Protein AF-A0A645GD00-F1 (afdb_monomer)

Structure (mmCIF, N/CA/C/O backbone):
data_AF-A0A645GD00-F1
#
_entry.id   AF-A0A645GD00-F1
#
loop_
_atom_site.group_PDB
_atom_site.id
_atom_site.type_symbol
_atom_site.label_atom_id
_atom_site.label_alt_id
_atom_site.label_comp_id
_atom_site.label_asym_id
_atom_site.label_entity_id
_atom_site.label_seq_id
_atom_site.pdbx_PDB_ins_code
_atom_site.Cartn_x
_atom_site.Cartn_y
_atom_site.Cartn_z
_atom_site.occupancy
_atom_site.B_iso_or_equiv
_atom_site.auth_seq_id
_atom_site.auth_comp_id
_atom_site.auth_asym_id
_atom_site.auth_atom_id
_atom_site.pdbx_PDB_model_num
ATOM 1 N N . MET A 1 1 ? 9.375 -5.199 -5.721 1.00 64.50 1 MET A N 1
ATOM 2 C CA . MET A 1 1 ? 8.961 -4.619 -4.433 1.00 64.50 1 MET A CA 1
ATOM 3 C C . MET A 1 1 ? 8.339 -3.254 -4.643 1.00 64.50 1 MET A C 1
ATOM 5 O O . MET A 1 1 ? 8.915 -2.426 -5.341 1.00 64.50 1 MET A O 1
ATOM 9 N N . LEU A 1 2 ? 7.142 -3.046 -4.090 1.00 79.31 2 LEU A N 1
ATOM 10 C CA . LEU A 1 2 ? 6.452 -1.754 -4.094 1.00 79.31 2 LEU A CA 1
ATOM 11 C C . LEU A 1 2 ? 6.959 -0.850 -2.951 1.00 79.31 2 LEU A C 1
ATOM 13 O O . LEU A 1 2 ? 7.275 -1.362 -1.876 1.00 79.31 2 LEU A O 1
ATOM 17 N N . PRO A 1 3 ? 6.951 0.486 -3.125 1.00 83.56 3 PRO A N 1
ATOM 18 C CA . PRO A 1 3 ? 6.689 1.212 -4.371 1.00 83.56 3 PRO A CA 1
ATOM 19 C C . PRO A 1 3 ? 7.883 1.141 -5.343 1.00 83.56 3 PRO A C 1
ATOM 21 O O . PRO A 1 3 ? 9.033 1.090 -4.923 1.00 83.56 3 PRO A O 1
ATOM 24 N N . VAL A 1 4 ? 7.606 1.158 -6.650 1.00 87.88 4 VAL A N 1
ATOM 25 C CA . VAL A 1 4 ? 8.642 1.123 -7.699 1.00 87.88 4 VAL A CA 1
ATOM 26 C C . VAL A 1 4 ? 9.165 2.532 -7.975 1.00 87.88 4 VAL A C 1
ATOM 28 O O . VAL A 1 4 ? 8.373 3.456 -8.159 1.00 87.88 4 VAL A O 1
ATOM 31 N N . ASN A 1 5 ? 10.490 2.683 -8.058 1.00 90.62 5 ASN A N 1
ATOM 32 C CA . ASN A 1 5 ? 11.138 3.915 -8.501 1.00 90.62 5 ASN A CA 1
ATOM 33 C C . ASN A 1 5 ? 11.483 3.823 -10.003 1.00 90.62 5 ASN A C 1
ATOM 35 O O . ASN A 1 5 ? 12.412 3.089 -10.350 1.00 90.62 5 ASN A O 1
ATOM 39 N N . PRO A 1 6 ? 10.788 4.550 -10.900 1.00 91.38 6 PRO A N 1
ATOM 40 C CA . PRO A 1 6 ? 11.025 4.469 -12.344 1.00 91.38 6 PRO A CA 1
ATOM 41 C C . PRO A 1 6 ? 12.379 5.049 -12.778 1.00 91.38 6 PRO A C 1
ATOM 43 O O . PRO A 1 6 ? 12.864 4.700 -13.849 1.00 91.38 6 PRO A O 1
ATOM 46 N N . ILE A 1 7 ? 13.012 5.901 -11.963 1.00 92.44 7 ILE A N 1
ATOM 47 C CA . ILE A 1 7 ? 14.349 6.447 -12.253 1.00 92.44 7 ILE A CA 1
ATOM 48 C C . ILE A 1 7 ? 15.419 5.351 -12.119 1.00 92.44 7 ILE A C 1
ATOM 50 O O . ILE A 1 7 ? 16.409 5.350 -12.846 1.00 92.44 7 ILE A O 1
ATOM 54 N N . GLU A 1 8 ? 15.204 4.397 -11.213 1.00 91.56 8 GLU A N 1
ATOM 55 C CA . GLU A 1 8 ? 16.132 3.294 -10.931 1.00 91.56 8 GLU A CA 1
ATOM 56 C C . GLU A 1 8 ? 15.707 1.979 -11.602 1.00 91.56 8 GLU A C 1
ATOM 58 O O . GLU A 1 8 ? 16.540 1.114 -11.865 1.00 91.56 8 GLU A O 1
ATOM 63 N N . THR A 1 9 ? 14.413 1.820 -11.892 1.00 90.12 9 THR A N 1
ATOM 64 C CA . THR A 1 9 ? 13.821 0.569 -12.379 1.00 90.12 9 THR A CA 1
ATOM 65 C C . THR A 1 9 ? 13.280 0.741 -13.794 1.00 90.12 9 THR A C 1
ATOM 67 O O . THR A 1 9 ? 12.274 1.419 -14.005 1.00 90.12 9 THR A O 1
ATOM 70 N N . LYS A 1 10 ? 13.911 0.077 -14.770 1.00 90.00 10 LYS A N 1
ATOM 71 C CA . LYS A 1 10 ? 13.419 0.037 -16.155 1.00 90.00 10 LYS A CA 1
ATOM 72 C C . LYS A 1 10 ? 12.251 -0.952 -16.312 1.00 90.00 10 LYS A C 1
ATOM 74 O O . LYS A 1 10 ? 12.230 -1.977 -15.626 1.00 90.00 10 LYS A O 1
ATOM 79 N N . PRO A 1 11 ? 11.304 -0.705 -17.238 1.00 89.69 11 PRO A N 1
ATOM 80 C CA . PRO A 1 11 ? 10.282 -1.686 -17.589 1.00 89.69 11 PRO A CA 1
ATOM 81 C C . PRO A 1 11 ? 10.905 -3.003 -18.070 1.00 89.69 11 PRO A C 1
ATOM 83 O O . PRO A 1 11 ? 11.811 -3.005 -18.897 1.00 89.69 11 PRO A O 1
ATOM 86 N N . GLY A 1 12 ? 10.386 -4.139 -17.600 1.00 87.12 12 GLY A N 1
ATOM 87 C CA . GLY A 1 12 ? 10.864 -5.469 -18.008 1.00 87.12 12 GLY A CA 1
ATOM 88 C C . GLY A 1 12 ? 10.373 -5.938 -19.386 1.00 87.12 12 GLY A C 1
ATOM 89 O O . GLY A 1 12 ? 10.542 -7.106 -19.726 1.00 87.12 12 GLY A O 1
ATOM 90 N N . LYS A 1 13 ? 9.696 -5.076 -20.155 1.00 90.69 13 LYS A N 1
ATOM 91 C CA . LYS A 1 13 ? 9.090 -5.400 -21.455 1.00 90.69 13 LYS A CA 1
ATOM 92 C C . LYS A 1 13 ? 9.345 -4.268 -22.448 1.00 90.69 13 LYS A C 1
ATOM 94 O O . LYS A 1 13 ? 9.314 -3.101 -22.068 1.00 90.69 13 LYS A O 1
ATOM 99 N N . ILE A 1 14 ? 9.538 -4.628 -23.715 1.00 93.12 14 ILE A N 1
ATOM 100 C CA . ILE A 1 14 ? 9.649 -3.683 -24.836 1.00 93.12 14 ILE A CA 1
ATOM 101 C C . ILE A 1 14 ? 8.278 -3.036 -25.073 1.00 93.12 14 ILE A C 1
ATOM 103 O O . ILE A 1 14 ? 7.237 -3.670 -24.876 1.00 93.12 14 ILE A O 1
ATOM 107 N N . CYS A 1 15 ? 8.270 -1.769 -25.487 1.00 92.06 15 CYS A N 1
ATOM 108 C CA . CYS A 1 15 ? 7.044 -1.073 -25.849 1.00 92.06 15 CYS A CA 1
ATOM 109 C C . CYS A 1 15 ? 6.353 -1.757 -27.041 1.00 92.06 15 CYS A C 1
ATOM 111 O O . CYS A 1 15 ? 7.005 -2.338 -27.909 1.00 92.06 15 CYS A O 1
ATOM 113 N N . SER A 1 16 ? 5.029 -1.636 -27.147 1.00 93.12 16 SER A N 1
ATOM 114 C CA . SER A 1 16 ? 4.264 -2.163 -28.286 1.00 93.12 16 SER A CA 1
ATOM 115 C C . SER A 1 16 ? 4.685 -1.571 -29.639 1.00 93.12 16 SER A C 1
ATOM 117 O O . SER A 1 16 ? 4.433 -2.184 -30.672 1.00 93.12 16 SER A O 1
ATOM 119 N N . CYS A 1 17 ? 5.353 -0.412 -29.647 1.00 93.50 17 CYS A N 1
ATOM 120 C CA . CYS A 1 17 ? 5.940 0.188 -30.847 1.00 93.50 17 CYS A CA 1
ATOM 121 C C . CYS A 1 17 ? 7.330 -0.367 -31.223 1.00 93.50 17 CYS A C 1
ATOM 123 O O . CYS A 1 17 ? 7.883 0.052 -32.235 1.00 93.50 17 CYS A O 1
ATOM 125 N N . GLY A 1 18 ? 7.902 -1.277 -30.426 1.00 93.44 1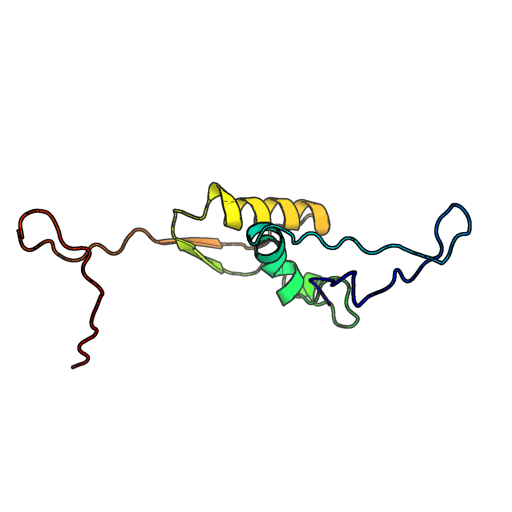8 GLY A N 1
ATOM 126 C CA . GLY A 1 18 ? 9.230 -1.864 -30.643 1.00 93.44 18 GLY A CA 1
ATOM 127 C C . GLY A 1 18 ? 10.398 -1.103 -30.003 1.00 93.44 18 GLY A C 1
ATOM 128 O O . GLY A 1 18 ? 11.533 -1.543 -30.138 1.00 93.44 18 GLY A O 1
ATOM 129 N N . CYS A 1 19 ? 10.143 0.005 -29.300 1.00 92.56 19 CYS A N 1
ATOM 130 C CA . CYS A 1 19 ? 11.172 0.769 -28.585 1.00 92.56 19 CYS A CA 1
ATOM 131 C C . CYS A 1 19 ? 11.498 0.145 -27.216 1.00 92.56 19 CYS A C 1
ATOM 133 O O . CYS A 1 19 ? 10.586 -0.231 -26.472 1.00 92.56 19 CYS A O 1
ATOM 135 N N . ASP A 1 20 ? 12.785 0.066 -26.883 1.00 92.12 20 ASP A N 1
ATOM 136 C CA . ASP A 1 20 ? 13.336 -0.398 -25.600 1.00 92.12 20 ASP A CA 1
ATOM 137 C C . ASP A 1 20 ? 13.915 0.740 -24.736 1.00 92.12 20 ASP A C 1
ATOM 139 O O . ASP A 1 20 ? 14.184 0.548 -23.549 1.00 92.12 20 ASP A O 1
ATOM 143 N N . GLU A 1 21 ? 14.043 1.940 -25.304 1.00 91.56 21 GLU A N 1
ATOM 144 C CA . GLU A 1 21 ? 14.394 3.160 -24.583 1.00 91.56 21 GLU A CA 1
ATOM 145 C C . GLU A 1 21 ? 13.153 3.818 -23.966 1.00 91.56 21 GLU A C 1
ATOM 147 O O . GLU A 1 21 ? 12.163 4.103 -24.648 1.00 91.56 21 GLU A O 1
ATOM 152 N N . PHE A 1 22 ? 13.220 4.087 -22.660 1.00 92.00 22 PHE A N 1
ATOM 153 C CA . PHE A 1 22 ? 12.145 4.699 -21.881 1.00 92.00 22 PHE A CA 1
ATOM 154 C C . PHE A 1 22 ? 12.658 5.934 -21.148 1.00 92.00 22 PHE A C 1
ATOM 156 O O . PHE A 1 22 ? 13.720 5.904 -20.526 1.00 92.00 22 PHE A O 1
ATOM 163 N N . VAL A 1 23 ? 11.866 7.005 -21.169 1.00 93.75 23 VAL A N 1
ATOM 164 C CA . VAL A 1 23 ? 12.107 8.191 -20.343 1.00 93.75 23 VAL A CA 1
ATOM 165 C C . VAL A 1 23 ? 11.317 8.028 -19.040 1.00 93.75 23 VAL A C 1
ATOM 167 O O . VAL A 1 23 ? 10.091 7.909 -19.108 1.00 93.75 23 VAL A O 1
ATOM 170 N N . PRO A 1 24 ? 11.974 7.980 -17.867 1.00 94.12 24 PRO A N 1
ATOM 171 C CA . PRO A 1 24 ? 11.276 7.790 -16.603 1.00 94.12 24 PRO A CA 1
ATOM 172 C C . PRO A 1 24 ? 10.512 9.050 -16.186 1.00 94.12 24 PRO A C 1
ATOM 174 O O . PRO A 1 24 ? 10.974 10.173 -16.387 1.00 94.12 24 PRO A O 1
ATOM 177 N N . GLU A 1 25 ? 9.353 8.859 -15.555 1.00 93.69 25 GLU A N 1
ATOM 178 C CA . GLU A 1 25 ? 8.634 9.940 -14.877 1.00 93.69 25 GLU A CA 1
ATOM 179 C C . GLU A 1 25 ? 9.411 10.372 -13.623 1.00 93.69 25 GLU A C 1
ATOM 181 O O . GLU A 1 25 ? 9.881 9.528 -12.860 1.00 93.69 25 GLU A O 1
ATOM 186 N N . THR A 1 26 ? 9.547 11.683 -13.412 1.00 94.94 26 THR A N 1
ATOM 187 C CA . THR A 1 26 ? 10.314 12.257 -12.286 1.00 94.94 26 THR A CA 1
ATOM 188 C C . THR A 1 26 ? 9.424 12.851 -11.195 1.00 94.94 26 THR A C 1
ATOM 190 O O . THR A 1 26 ? 9.900 13.173 -10.106 1.00 94.94 26 THR A O 1
ATOM 193 N N . SER A 1 27 ? 8.125 12.974 -11.463 1.00 93.56 27 SER A N 1
ATOM 194 C CA . SER A 1 27 ? 7.123 13.395 -10.493 1.00 93.56 27 SER A CA 1
ATOM 195 C C . SER A 1 27 ? 6.957 12.367 -9.372 1.00 93.56 27 SER A C 1
ATOM 197 O O . SER A 1 27 ? 7.069 11.158 -9.574 1.00 93.56 27 SER A O 1
ATOM 199 N N . VAL A 1 28 ? 6.632 12.855 -8.175 1.00 90.94 28 VAL A N 1
ATOM 200 C CA . VAL A 1 28 ? 6.416 12.018 -6.989 1.00 90.94 28 VAL A CA 1
ATOM 201 C C . VAL A 1 28 ? 4.918 11.820 -6.770 1.00 90.94 28 VAL A C 1
ATOM 203 O O . VAL A 1 28 ? 4.137 12.768 -6.861 1.00 90.94 28 VAL A O 1
ATOM 206 N N . PHE A 1 29 ? 4.513 10.588 -6.464 1.00 89.56 29 PHE A N 1
ATOM 207 C CA . PHE A 1 29 ? 3.135 10.293 -6.078 1.00 89.56 29 PHE A CA 1
ATOM 208 C C . PHE A 1 29 ? 2.767 10.917 -4.728 1.00 89.56 29 PHE A C 1
ATOM 210 O O . PHE A 1 29 ? 3.599 11.077 -3.838 1.00 89.56 29 PHE A O 1
ATOM 217 N N . ASP A 1 30 ? 1.478 11.199 -4.555 1.00 90.62 30 ASP A N 1
ATOM 218 C CA . ASP A 1 30 ? 0.921 11.589 -3.264 1.00 90.62 30 ASP A CA 1
ATOM 219 C C . ASP A 1 30 ? 1.156 10.505 -2.191 1.00 90.62 30 ASP A C 1
ATOM 221 O O . ASP A 1 30 ? 1.051 9.303 -2.451 1.00 90.62 30 ASP A O 1
ATOM 225 N N . THR A 1 31 ? 1.426 10.925 -0.954 1.00 90.50 31 THR A N 1
ATOM 226 C CA . THR A 1 31 ? 1.718 10.021 0.171 1.00 90.50 31 THR A CA 1
ATOM 227 C C . THR A 1 31 ? 0.587 9.024 0.447 1.00 90.50 31 THR A C 1
ATOM 229 O O . THR A 1 31 ? 0.846 7.880 0.845 1.00 90.50 31 THR A O 1
ATOM 232 N N . TRP A 1 32 ? -0.675 9.408 0.229 1.00 93.06 32 TRP A N 1
ATOM 233 C CA . TRP A 1 32 ? -1.815 8.511 0.414 1.00 93.06 32 TRP A CA 1
ATOM 234 C C . TRP A 1 32 ? -1.891 7.442 -0.672 1.00 93.06 32 TRP A C 1
ATOM 236 O O . TRP A 1 32 ? -2.436 6.374 -0.400 1.00 93.06 32 TRP A O 1
ATOM 246 N N . ALA A 1 33 ? -1.308 7.664 -1.854 1.00 91.50 33 ALA A N 1
ATOM 247 C CA . ALA A 1 33 ? -1.231 6.640 -2.892 1.00 91.50 33 ALA A CA 1
ATOM 248 C C . ALA A 1 33 ? -0.403 5.441 -2.407 1.00 91.50 33 ALA A C 1
ATOM 250 O O . ALA A 1 33 ? -0.890 4.311 -2.437 1.00 91.50 33 ALA A O 1
ATOM 251 N N . THR A 1 34 ? 0.787 5.683 -1.853 1.00 91.81 34 THR A N 1
ATOM 252 C CA . THR A 1 34 ? 1.630 4.617 -1.283 1.00 91.81 34 THR A CA 1
ATOM 253 C C . THR A 1 34 ? 1.039 4.056 0.007 1.00 91.81 34 THR A C 1
ATOM 255 O O . THR A 1 34 ? 0.992 2.844 0.202 1.00 91.81 34 THR A O 1
ATOM 258 N N . SER A 1 35 ? 0.518 4.915 0.886 1.00 93.56 35 SER A N 1
ATOM 259 C CA . SER A 1 35 ? -0.072 4.446 2.149 1.00 93.56 35 SER A CA 1
ATOM 260 C C . SER A 1 35 ? -1.303 3.565 1.902 1.00 93.56 35 SER A C 1
ATOM 262 O O . SER A 1 35 ? -1.552 2.617 2.642 1.00 93.56 35 SER A O 1
ATOM 264 N N . SER A 1 36 ? -2.071 3.823 0.841 1.00 94.81 36 SER A N 1
ATOM 265 C CA . SER A 1 36 ? -3.252 3.020 0.506 1.00 94.81 36 SER A CA 1
ATOM 266 C C . SER A 1 36 ? -2.947 1.568 0.139 1.00 94.81 36 SER A C 1
ATOM 268 O O . SER A 1 36 ? -3.844 0.736 0.201 1.00 94.81 36 SER A O 1
ATOM 270 N N . VAL A 1 37 ? -1.701 1.237 -0.214 1.00 94.50 37 VAL A N 1
ATOM 271 C CA . VAL A 1 37 ? -1.305 -0.130 -0.579 1.00 94.50 37 VAL A CA 1
ATOM 272 C C . VAL A 1 37 ? -0.587 -0.873 0.553 1.00 94.50 37 VAL A C 1
ATOM 274 O O . VAL A 1 37 ? 0.069 -1.882 0.315 1.00 94.50 37 VAL A O 1
ATOM 277 N N . THR A 1 38 ? -0.716 -0.413 1.808 1.00 95.00 38 THR A N 1
ATOM 278 C CA . THR A 1 38 ? -0.156 -1.120 2.978 1.00 95.00 38 THR A CA 1
AT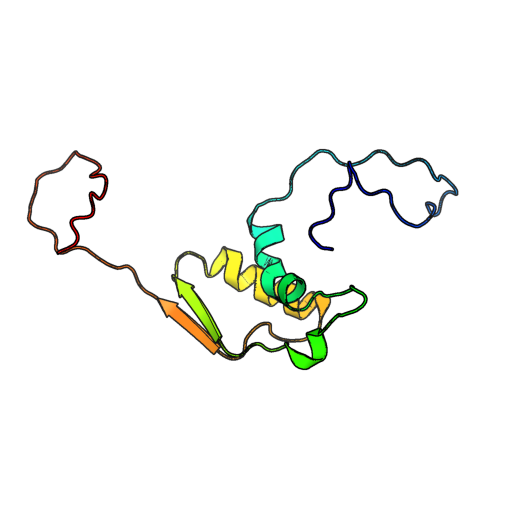OM 279 C C . THR A 1 38 ? -0.529 -2.612 3.032 1.00 95.00 38 THR A C 1
ATOM 281 O O . THR A 1 38 ? 0.364 -3.404 3.320 1.00 95.00 38 THR A O 1
ATOM 284 N N . PRO A 1 39 ? -1.778 -3.047 2.751 1.00 94.94 39 PRO A N 1
ATOM 285 C CA . PRO A 1 39 ? -2.105 -4.474 2.716 1.00 94.94 39 PRO A CA 1
ATOM 286 C C . PRO A 1 39 ? -1.266 -5.266 1.717 1.00 94.94 39 PRO A C 1
ATOM 288 O O . PRO A 1 39 ? -0.748 -6.320 2.065 1.00 94.94 39 PRO A O 1
ATOM 291 N N . GLN A 1 40 ? -1.094 -4.730 0.510 1.00 94.75 40 GLN A N 1
ATOM 292 C CA . GLN A 1 40 ? -0.313 -5.338 -0.562 1.00 94.75 40 GLN A CA 1
ATOM 293 C C . GLN A 1 40 ? 1.170 -5.398 -0.194 1.00 94.75 40 GLN A C 1
ATOM 295 O O . GLN A 1 40 ? 1.804 -6.430 -0.379 1.00 94.75 40 GLN A O 1
ATOM 300 N N . ILE A 1 41 ? 1.711 -4.325 0.393 1.00 94.31 41 ILE A N 1
ATOM 301 C CA . ILE A 1 41 ? 3.098 -4.295 0.879 1.00 94.31 41 ILE A CA 1
ATOM 302 C C . ILE A 1 41 ? 3.308 -5.366 1.958 1.00 94.31 41 ILE A C 1
ATOM 304 O O . ILE A 1 41 ? 4.266 -6.131 1.886 1.00 94.31 41 ILE A O 1
ATOM 308 N N . ASN A 1 42 ? 2.400 -5.466 2.933 1.00 94.12 42 ASN A N 1
ATOM 309 C CA . ASN A 1 42 ? 2.493 -6.470 3.996 1.00 94.12 42 ASN A CA 1
ATOM 310 C C . ASN A 1 42 ? 2.368 -7.902 3.460 1.00 94.12 42 ASN A C 1
ATOM 312 O O . ASN A 1 42 ? 3.012 -8.808 3.985 1.00 94.12 42 ASN A O 1
ATOM 316 N N . ALA A 1 43 ? 1.543 -8.097 2.432 1.00 94.62 43 ALA A N 1
ATOM 317 C CA . ALA A 1 43 ? 1.351 -9.385 1.783 1.00 94.62 43 ALA A CA 1
ATOM 318 C C . ALA A 1 43 ? 2.484 -9.761 0.820 1.00 94.62 43 ALA A C 1
ATOM 320 O O . ALA A 1 43 ? 2.495 -10.889 0.340 1.00 94.62 43 ALA A O 1
ATOM 321 N N . LYS A 1 44 ? 3.421 -8.840 0.537 1.00 94.31 44 LYS A N 1
ATOM 322 C CA . LYS A 1 44 ? 4.408 -8.973 -0.547 1.00 94.31 44 LYS A CA 1
ATOM 323 C C . LYS A 1 44 ? 3.739 -9.283 -1.887 1.00 94.31 44 LYS A C 1
ATOM 325 O O . LYS A 1 44 ? 4.159 -10.165 -2.627 1.00 94.31 44 LYS A O 1
ATOM 330 N N . TRP A 1 45 ? 2.651 -8.569 -2.148 1.00 93.25 45 TRP A N 1
ATOM 331 C CA . TRP A 1 45 ? 1.813 -8.783 -3.314 1.00 93.25 45 TRP A CA 1
ATOM 332 C C . TRP A 1 45 ? 2.619 -8.658 -4.613 1.00 93.25 45 TRP A C 1
ATOM 334 O O . TRP A 1 45 ? 3.346 -7.675 -4.780 1.00 93.25 45 TRP A O 1
ATOM 344 N N . ASP A 1 46 ? 2.453 -9.628 -5.516 1.00 90.00 46 ASP A N 1
ATOM 345 C CA . ASP A 1 46 ? 3.168 -9.724 -6.803 1.00 90.00 46 ASP A CA 1
ATOM 346 C C . ASP A 1 46 ? 4.698 -9.931 -6.665 1.00 90.00 46 ASP A C 1
ATOM 348 O O . ASP A 1 46 ? 5.480 -9.624 -7.567 1.00 90.00 46 ASP A O 1
ATOM 352 N N . GLU A 1 47 ? 5.150 -10.462 -5.522 1.00 92.31 47 GLU A N 1
ATOM 353 C CA . GLU A 1 47 ? 6.524 -10.936 -5.297 1.00 92.31 47 GLU A CA 1
ATOM 354 C C . GLU A 1 47 ? 6.582 -12.477 -5.215 1.00 92.31 47 GLU A C 1
ATOM 356 O O . GLU A 1 47 ? 5.566 -13.149 -5.063 1.00 92.31 47 GLU A O 1
ATOM 361 N N . GLU A 1 48 ? 7.780 -13.073 -5.291 1.00 92.19 48 GLU A N 1
ATOM 362 C CA . GLU A 1 48 ? 7.966 -14.542 -5.277 1.00 92.19 48 GLU A CA 1
ATOM 363 C C . GLU A 1 48 ? 7.375 -15.223 -4.025 1.00 92.19 48 GLU A C 1
ATOM 365 O O . GLU A 1 48 ? 6.955 -16.376 -4.068 1.00 92.19 48 GLU A O 1
ATOM 370 N N . ASN A 1 49 ? 7.327 -14.504 -2.904 1.00 93.81 49 ASN A N 1
ATOM 371 C CA . ASN A 1 49 ? 6.791 -14.957 -1.623 1.00 93.81 49 ASN A CA 1
ATOM 372 C C . ASN A 1 49 ? 5.516 -14.203 -1.225 1.00 93.81 49 ASN A C 1
ATOM 374 O O . ASN A 1 49 ? 5.339 -13.883 -0.045 1.00 93.81 49 ASN A O 1
ATOM 378 N N . ASP A 1 50 ? 4.657 -13.922 -2.205 1.00 95.31 50 ASP A N 1
ATOM 379 C CA . ASP A 1 50 ? 3.318 -13.378 -1.994 1.00 95.31 50 ASP A CA 1
ATOM 380 C C . ASP A 1 50 ? 2.504 -14.287 -1.053 1.00 95.31 50 ASP A C 1
ATOM 382 O O . ASP A 1 50 ? 2.327 -15.484 -1.290 1.00 95.31 50 ASP A O 1
ATOM 386 N N . ILE A 1 51 ? 2.021 -13.709 0.047 1.00 96.31 51 ILE A N 1
ATOM 387 C CA . ILE A 1 51 ? 1.192 -14.372 1.063 1.00 96.31 51 ILE A CA 1
ATOM 388 C C . ILE A 1 51 ? -0.222 -13.780 1.131 1.00 96.31 51 ILE A C 1
ATOM 390 O O . ILE A 1 51 ? -0.902 -13.921 2.150 1.00 96.31 51 ILE A O 1
ATOM 394 N N . SER A 1 52 ? -0.683 -13.109 0.073 1.00 94.69 52 SER A N 1
ATOM 395 C CA . SER A 1 52 ? -1.996 -12.450 0.017 1.00 94.69 52 SER A CA 1
ATOM 396 C C . SER A 1 52 ? -3.146 -13.396 0.355 1.00 94.69 52 SER A C 1
ATOM 398 O O . SER A 1 52 ? -4.012 -13.019 1.141 1.00 94.69 52 SER A O 1
ATOM 400 N N . ASP A 1 53 ? -3.118 -14.634 -0.149 1.00 93.38 53 ASP A N 1
ATOM 401 C CA . ASP A 1 53 ? -4.157 -15.646 0.109 1.00 93.38 53 ASP A CA 1
ATOM 402 C C . ASP A 1 53 ? -4.229 -16.085 1.579 1.00 93.38 53 ASP A C 1
ATOM 404 O O . ASP A 1 53 ? -5.275 -16.523 2.056 1.00 93.38 53 ASP A O 1
ATOM 408 N N . MET A 1 54 ? -3.119 -15.968 2.313 1.00 94.31 54 MET A N 1
ATOM 409 C CA . MET A 1 54 ? -3.070 -16.241 3.751 1.00 94.31 54 MET A CA 1
ATOM 410 C C . MET A 1 54 ? -3.444 -14.998 4.567 1.00 94.31 54 MET A C 1
ATOM 412 O O . MET A 1 54 ? -4.088 -15.107 5.612 1.00 94.31 54 MET A O 1
ATOM 416 N N . LEU A 1 55 ? -2.978 -13.825 4.134 1.00 95.06 55 LEU A N 1
ATOM 417 C CA . LEU A 1 55 ? -3.020 -12.603 4.930 1.00 95.06 55 LEU A CA 1
ATOM 418 C C . LEU A 1 55 ? -4.343 -11.841 4.792 1.00 95.06 55 LEU A C 1
ATOM 420 O O . LEU A 1 55 ? -4.749 -11.169 5.743 1.00 95.06 55 LEU A O 1
ATOM 424 N N . LEU A 1 56 ? -4.999 -11.903 3.630 1.00 95.56 56 LEU A N 1
ATOM 425 C CA . LEU A 1 56 ? -6.232 -11.168 3.366 1.00 95.56 56 LEU A CA 1
ATOM 426 C C . LEU A 1 56 ? -7.483 -12.024 3.646 1.00 95.56 56 LEU A C 1
ATOM 428 O O . LEU A 1 56 ? -7.531 -13.191 3.268 1.00 95.56 56 LEU A O 1
ATOM 432 N N . PRO A 1 57 ? -8.526 -11.447 4.273 1.00 97.44 57 PRO A N 1
ATOM 433 C CA . PRO A 1 57 ? -8.521 -10.158 4.963 1.00 97.44 57 PRO A CA 1
ATOM 434 C C . PRO A 1 57 ? -7.777 -10.234 6.308 1.00 97.44 57 PRO A C 1
ATOM 436 O O . PRO A 1 57 ? -7.985 -11.159 7.100 1.00 97.44 57 PRO A O 1
ATOM 439 N N . MET A 1 58 ? -6.985 -9.201 6.613 1.00 96.31 58 MET A N 1
ATOM 440 C CA . MET A 1 58 ? -6.310 -9.064 7.908 1.00 96.31 58 MET A CA 1
ATOM 441 C C . MET A 1 58 ? -7.329 -8.871 9.043 1.00 96.31 58 MET A C 1
ATOM 443 O O . MET A 1 58 ? -8.445 -8.406 8.823 1.00 96.31 58 MET A O 1
ATOM 447 N N . SER A 1 59 ? -6.960 -9.182 10.286 1.00 97.38 59 SER A N 1
ATOM 448 C CA . SER A 1 59 ? -7.928 -9.171 11.394 1.00 97.38 59 SER A CA 1
ATOM 449 C C . SER A 1 59 ? -8.435 -7.771 11.763 1.00 97.38 59 SER A C 1
ATOM 451 O O . SER A 1 59 ? -9.638 -7.543 11.745 1.00 97.38 59 SER A O 1
ATOM 453 N N . LEU A 1 60 ? -7.540 -6.830 12.084 1.00 96.56 60 LEU A N 1
ATOM 454 C CA . LEU A 1 60 ? -7.908 -5.533 12.660 1.00 96.56 60 LEU A CA 1
ATOM 455 C C . LEU A 1 60 ? -7.050 -4.399 12.101 1.00 96.56 60 LEU A C 1
ATOM 457 O O . LEU A 1 60 ? -5.827 -4.520 12.028 1.00 96.56 60 LEU A O 1
ATOM 461 N N . ARG A 1 61 ? -7.681 -3.256 11.823 1.00 96.12 61 ARG A N 1
ATOM 462 C CA . ARG A 1 61 ? -6.991 -1.975 11.634 1.00 96.12 61 ARG A CA 1
ATOM 463 C C . ARG A 1 61 ? -7.404 -0.951 12.678 1.00 96.12 61 ARG A C 1
ATOM 465 O O . ARG A 1 61 ? -8.570 -0.579 12.764 1.00 96.12 61 ARG A O 1
ATOM 472 N N . THR A 1 62 ? -6.427 -0.431 13.408 1.00 96.31 62 THR A N 1
ATOM 473 C CA . THR A 1 62 ? -6.612 0.694 14.325 1.00 96.31 62 THR A CA 1
ATOM 474 C C . THR A 1 62 ? -6.260 2.001 13.621 1.00 96.31 62 THR A C 1
ATOM 476 O O . THR A 1 62 ? -5.270 2.084 12.894 1.00 96.31 62 THR A O 1
ATOM 479 N N . GLN A 1 63 ? -7.091 3.027 13.787 1.00 95.19 63 GLN A N 1
ATOM 480 C CA . GLN A 1 63 ? -6.846 4.350 13.211 1.00 95.19 63 GLN A CA 1
ATOM 481 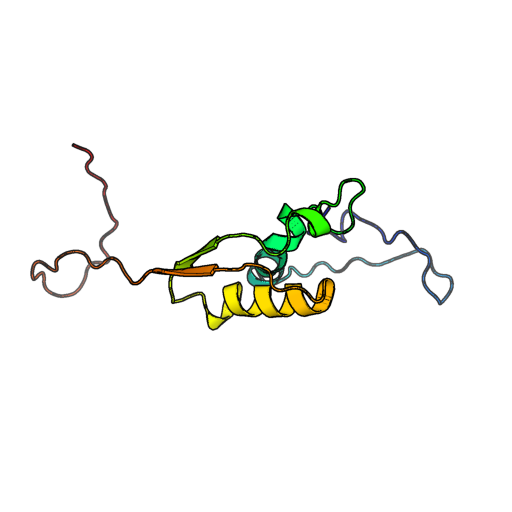C C . GLN A 1 63 ? -7.687 5.420 13.900 1.00 95.19 63 GLN A C 1
ATOM 483 O O . GLN A 1 63 ? -8.668 5.108 14.570 1.00 95.19 63 GLN A O 1
ATOM 488 N N . ALA A 1 64 ? -7.333 6.686 13.710 1.00 94.75 64 ALA A N 1
ATOM 489 C CA . ALA A 1 64 ? -8.173 7.797 14.126 1.00 94.75 64 ALA A CA 1
ATOM 490 C C . ALA A 1 64 ? -9.154 8.210 13.009 1.00 94.75 64 ALA A C 1
ATOM 492 O O . ALA A 1 64 ? -9.034 7.805 11.847 1.00 94.75 64 ALA A O 1
ATOM 493 N N . HIS A 1 65 ? -10.215 8.924 13.389 1.00 94.31 65 HIS A N 1
ATOM 494 C CA . HIS A 1 65 ? -11.331 9.216 12.482 1.00 94.31 65 HIS A CA 1
ATOM 495 C C . HIS A 1 65 ? -10.990 10.222 11.371 1.00 94.31 65 HIS A C 1
ATOM 497 O O . HIS A 1 65 ? -11.689 10.263 10.356 1.00 94.31 65 HIS A O 1
ATOM 503 N N . GLU A 1 66 ? -9.937 11.032 11.523 1.00 94.12 66 GLU A N 1
ATOM 504 C CA . GLU A 1 66 ? -9.598 12.064 10.535 1.00 94.12 66 GLU A CA 1
ATOM 505 C C . GLU A 1 66 ? -9.094 11.486 9.203 1.00 94.12 66 GLU A C 1
ATOM 507 O O . GLU A 1 66 ? -9.317 12.089 8.152 1.00 94.12 66 GLU A O 1
ATOM 512 N N . ILE A 1 67 ? -8.502 10.288 9.219 1.00 95.25 67 ILE A N 1
ATOM 513 C CA . ILE A 1 67 ? -7.964 9.620 8.020 1.00 95.25 67 ILE A CA 1
ATOM 514 C C . ILE A 1 67 ? -8.935 8.639 7.346 1.00 95.25 67 ILE A C 1
ATOM 516 O O . ILE A 1 67 ? -8.540 7.880 6.458 1.00 95.25 67 ILE A O 1
ATOM 520 N N . ILE A 1 68 ? -10.220 8.653 7.720 1.00 95.38 68 ILE A N 1
ATOM 521 C CA . ILE A 1 68 ? -11.224 7.761 7.117 1.00 95.38 68 ILE A CA 1
ATOM 522 C C . ILE A 1 68 ? -11.418 8.069 5.624 1.00 95.38 68 ILE A C 1
ATOM 524 O O . ILE A 1 68 ? -11.413 7.155 4.802 1.00 95.38 68 ILE A O 1
ATOM 528 N N . ARG A 1 69 ? -11.564 9.351 5.256 1.00 93.75 69 ARG A N 1
ATOM 529 C CA . ARG A 1 69 ? -11.862 9.767 3.867 1.00 93.75 69 ARG A CA 1
ATOM 530 C C . ARG A 1 69 ? -10.674 9.665 2.911 1.00 93.75 69 ARG A C 1
ATOM 532 O O . ARG A 1 69 ? -10.881 9.701 1.705 1.00 93.75 69 ARG A O 1
ATOM 539 N N . THR A 1 70 ? -9.458 9.573 3.440 1.00 93.75 70 THR A N 1
ATOM 540 C CA . THR A 1 70 ? -8.233 9.429 2.652 1.00 93.75 70 THR A CA 1
ATOM 541 C C . THR A 1 70 ? -7.731 7.998 2.768 1.00 93.75 70 THR A C 1
ATOM 543 O O . THR A 1 70 ? -8.112 7.141 1.979 1.00 93.75 70 THR A O 1
ATOM 546 N N . TRP A 1 71 ? -6.931 7.705 3.789 1.00 94.88 71 TRP A N 1
ATOM 547 C CA . TRP A 1 71 ? -6.193 6.456 3.891 1.00 94.88 71 TRP A CA 1
ATOM 548 C C . TRP A 1 71 ? -7.100 5.228 3.953 1.00 94.88 71 TRP A C 1
ATOM 550 O O . TRP A 1 71 ? -6.915 4.292 3.172 1.00 94.88 71 TRP A O 1
ATOM 560 N N . ALA A 1 72 ? -8.084 5.218 4.857 1.00 96.44 72 ALA A N 1
ATOM 561 C CA . ALA A 1 72 ? -8.934 4.044 5.035 1.00 96.44 72 ALA A CA 1
ATOM 562 C C . ALA A 1 72 ? -9.731 3.750 3.760 1.00 96.44 72 ALA A C 1
ATOM 564 O O . ALA A 1 72 ? -9.690 2.632 3.247 1.00 96.44 72 ALA A O 1
ATOM 565 N N . PHE A 1 73 ? -10.391 4.775 3.217 1.00 96.50 73 PHE A N 1
ATOM 566 C CA . PHE A 1 73 ? -11.170 4.660 1.992 1.00 96.50 73 PHE A CA 1
ATOM 567 C C . PHE A 1 73 ? -10.312 4.222 0.798 1.00 96.50 73 PHE A C 1
ATOM 569 O O . PHE A 1 73 ? -10.659 3.251 0.126 1.00 96.50 73 PHE A O 1
ATOM 576 N N . TYR A 1 74 ? -9.161 4.862 0.568 1.00 96.75 74 TYR A N 1
ATOM 577 C CA . TYR A 1 74 ? -8.280 4.507 -0.550 1.00 96.75 74 TYR A CA 1
ATOM 578 C C . TYR A 1 74 ? -7.777 3.073 -0.429 1.00 96.75 74 TYR A C 1
ATOM 580 O O . TYR A 1 74 ? -7.735 2.360 -1.427 1.00 96.75 74 TYR A O 1
ATOM 588 N N . THR A 1 75 ? -7.463 2.619 0.787 1.00 97.19 75 THR A N 1
ATOM 589 C CA . THR A 1 75 ? -7.012 1.240 0.990 1.00 97.19 75 THR A CA 1
ATOM 590 C C . THR A 1 75 ? -8.104 0.223 0.674 1.00 97.19 75 THR A C 1
ATOM 592 O O . THR A 1 75 ? -7.830 -0.784 0.026 1.00 97.19 75 THR A O 1
ATOM 595 N N . ILE A 1 76 ? -9.349 0.487 1.085 1.00 97.62 76 ILE A N 1
ATOM 596 C CA . ILE A 1 76 ? -10.488 -0.392 0.779 1.00 97.62 76 ILE A CA 1
ATOM 597 C C . ILE A 1 76 ? -10.690 -0.485 -0.735 1.00 97.62 76 ILE A C 1
ATOM 599 O O . ILE A 1 76 ? -10.763 -1.589 -1.271 1.00 97.62 76 ILE A O 1
ATOM 603 N N . VAL A 1 77 ? -10.716 0.657 -1.428 1.00 97.19 77 VAL A N 1
ATOM 604 C CA . VAL A 1 77 ? -10.885 0.699 -2.888 1.00 97.19 77 VAL A CA 1
ATOM 605 C C . VAL A 1 77 ? -9.746 -0.033 -3.597 1.00 97.19 77 VAL A C 1
ATOM 607 O O . VAL A 1 77 ? -10.003 -0.856 -4.472 1.00 97.19 77 VAL A O 1
ATOM 610 N N . LYS A 1 78 ? -8.490 0.216 -3.209 1.00 95.31 78 LYS A N 1
ATOM 611 C CA . LYS A 1 78 ? -7.315 -0.420 -3.824 1.00 95.31 78 LYS A CA 1
ATOM 612 C C . LYS A 1 78 ? -7.280 -1.925 -3.574 1.00 95.31 78 LYS A C 1
ATOM 614 O O . LYS A 1 78 ? -6.981 -2.669 -4.500 1.00 95.31 78 LYS A O 1
ATOM 619 N N . SER A 1 79 ? -7.615 -2.375 -2.366 1.00 96.12 79 SER A N 1
ATOM 620 C CA . SER A 1 79 ? -7.729 -3.804 -2.051 1.00 96.12 79 SER A CA 1
ATOM 621 C C . SER A 1 79 ? -8.776 -4.475 -2.935 1.00 96.12 79 SER A C 1
ATOM 623 O O . SER A 1 79 ? -8.450 -5.404 -3.664 1.00 96.12 79 SER A O 1
ATOM 625 N N . LEU A 1 80 ? -9.999 -3.937 -2.976 1.00 96.81 80 LEU A N 1
ATOM 626 C CA . LEU A 1 80 ? -11.067 -4.494 -3.809 1.00 96.81 80 LEU A CA 1
ATOM 627 C C . LEU A 1 80 ? -10.705 -4.496 -5.299 1.00 96.81 80 LEU A C 1
ATOM 629 O O . LEU A 1 80 ? -10.978 -5.472 -5.988 1.00 96.81 80 LEU A O 1
ATOM 633 N N . TYR A 1 81 ? -10.067 -3.434 -5.792 1.00 95.88 81 TYR A N 1
ATOM 634 C CA . TYR A 1 81 ? -9.677 -3.330 -7.197 1.00 95.88 81 TYR A CA 1
ATOM 635 C C . TYR A 1 81 ? -8.578 -4.325 -7.593 1.00 95.88 81 TYR A C 1
ATOM 637 O O . TYR A 1 81 ? -8.622 -4.874 -8.689 1.00 95.88 81 TYR A O 1
ATOM 645 N N . HIS A 1 82 ? -7.590 -4.552 -6.723 1.00 93.44 82 HIS A N 1
ATOM 646 C CA . HIS A 1 82 ? -6.439 -5.402 -7.039 1.00 93.44 82 HIS A CA 1
ATOM 647 C C . HIS A 1 82 ? -6.650 -6.878 -6.693 1.00 93.44 82 HIS A C 1
ATOM 649 O O . HIS A 1 82 ? -6.116 -7.734 -7.389 1.00 93.44 82 HIS A O 1
ATOM 655 N N . THR A 1 83 ? -7.408 -7.185 -5.637 1.00 93.06 83 THR A N 1
ATOM 656 C CA . THR A 1 83 ? -7.537 -8.558 -5.118 1.00 93.06 83 THR A CA 1
ATOM 657 C C . THR A 1 83 ? -8.977 -9.061 -5.072 1.00 93.06 83 THR A C 1
ATOM 659 O O . THR A 1 83 ? -9.198 -10.245 -4.840 1.00 93.06 83 THR A O 1
ATOM 662 N N . GLY A 1 84 ? -9.975 -8.188 -5.249 1.00 95.81 84 GLY A N 1
ATOM 663 C CA . GLY A 1 84 ? -11.385 -8.535 -5.047 1.00 95.81 84 GLY A CA 1
ATOM 664 C C . GLY A 1 84 ? -11.766 -8.769 -3.580 1.00 95.81 84 GLY A C 1
ATOM 665 O O . GLY A 1 84 ? -12.917 -9.087 -3.293 1.00 95.81 84 GLY A O 1
ATOM 666 N N . GLN A 1 85 ? -10.828 -8.597 -2.643 1.00 96.06 85 GLN A N 1
ATOM 667 C CA . GLN A 1 85 ? -11.019 -8.867 -1.220 1.00 96.06 85 GLN A CA 1
ATOM 668 C C . GLN A 1 85 ? -10.943 -7.581 -0.394 1.00 96.06 85 GLN A C 1
ATOM 670 O O . GLN A 1 85 ? -10.229 -6.630 -0.732 1.00 96.06 85 GLN A O 1
ATOM 675 N N . ILE A 1 86 ? -11.673 -7.549 0.723 1.00 97.44 86 ILE A N 1
ATOM 676 C CA . ILE A 1 86 ? -11.553 -6.465 1.704 1.00 97.44 86 ILE A CA 1
ATOM 677 C C . ILE A 1 86 ? -10.185 -6.539 2.409 1.00 97.44 86 ILE A C 1
ATOM 679 O O . ILE A 1 86 ? -9.666 -7.634 2.619 1.00 97.44 86 ILE A O 1
ATOM 683 N N . PRO A 1 87 ? -9.587 -5.402 2.806 1.00 97.25 87 PRO A N 1
ATOM 684 C CA . PRO A 1 87 ? -8.247 -5.405 3.397 1.00 97.25 87 PRO A CA 1
ATOM 685 C C . PRO A 1 87 ? -8.229 -5.886 4.854 1.00 97.25 87 PRO A C 1
ATOM 687 O O . PRO A 1 87 ? -7.258 -6.508 5.282 1.00 97.25 87 PRO A O 1
ATOM 690 N N . TRP A 1 88 ? -9.295 -5.611 5.613 1.00 97.75 88 TRP A N 1
ATOM 691 C CA . TRP A 1 88 ? -9.434 -5.977 7.025 1.00 97.75 88 TRP A CA 1
ATOM 692 C C . TRP A 1 88 ? -10.855 -6.454 7.328 1.00 97.75 88 TRP A C 1
ATOM 694 O O . TRP A 1 88 ? -11.799 -5.977 6.697 1.00 97.75 88 TRP A O 1
ATOM 704 N N . LYS A 1 89 ? -11.000 -7.352 8.310 1.00 97.94 89 LYS A N 1
ATOM 705 C CA . LYS A 1 89 ? -12.295 -7.7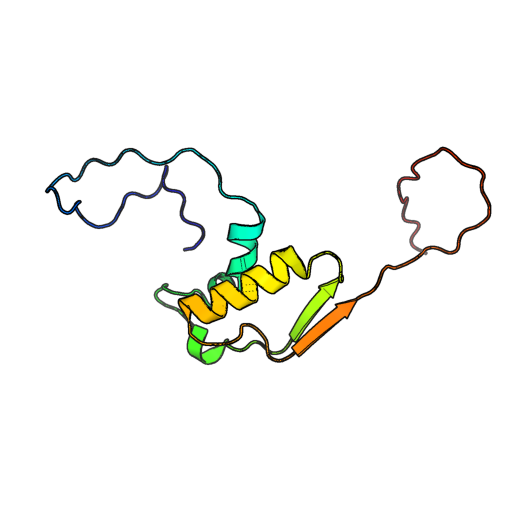93 8.851 1.00 97.94 89 LYS A CA 1
ATOM 706 C C . LYS A 1 89 ? -12.902 -6.722 9.754 1.00 97.94 89 LYS A C 1
ATOM 708 O O . LYS A 1 89 ? -14.050 -6.343 9.555 1.00 97.94 89 LYS A O 1
ATOM 713 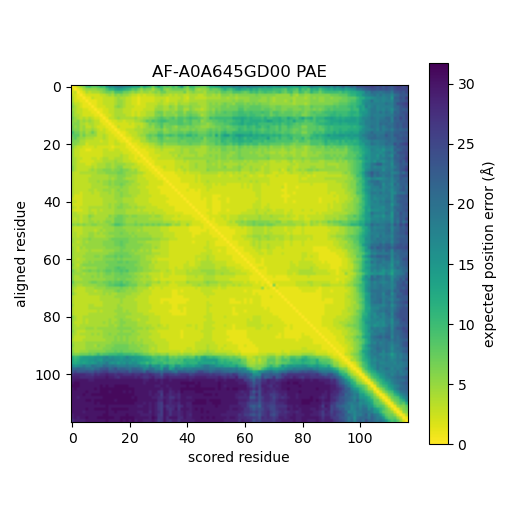N N . ASP A 1 90 ? -12.099 -6.196 10.680 1.00 98.12 90 ASP A N 1
ATOM 714 C CA . ASP A 1 90 ? -12.523 -5.200 11.661 1.00 98.12 90 ASP A CA 1
ATOM 715 C C . ASP A 1 90 ? -11.718 -3.897 11.557 1.00 98.12 90 ASP A C 1
ATOM 717 O O . ASP A 1 90 ? -10.520 -3.882 11.250 1.00 98.12 90 ASP A O 1
ATOM 721 N N . ILE A 1 91 ? -12.375 -2.775 11.868 1.00 96.94 91 ILE A N 1
ATOM 722 C CA . ILE A 1 91 ? -11.750 -1.450 11.952 1.00 96.94 91 ILE A CA 1
ATOM 723 C C . ILE A 1 91 ? -12.104 -0.812 13.298 1.00 96.94 91 ILE A C 1
ATOM 725 O O . ILE A 1 91 ? -13.274 -0.599 13.609 1.00 96.94 91 ILE A O 1
ATOM 729 N N . MET A 1 92 ? -11.083 -0.441 14.070 1.00 97.56 92 MET A N 1
ATOM 730 C CA . MET A 1 92 ? -11.224 0.332 15.304 1.00 97.56 92 MET A CA 1
ATOM 731 C C . MET A 1 92 ? -10.949 1.809 15.026 1.00 97.56 92 MET A C 1
ATOM 733 O O . MET A 1 92 ? -9.839 2.175 14.631 1.00 97.56 92 MET A O 1
ATOM 737 N N . ILE A 1 93 ? -11.956 2.653 15.265 1.00 96.31 93 ILE A N 1
ATOM 738 C CA . ILE A 1 93 ? -11.870 4.106 15.091 1.00 96.31 93 ILE A CA 1
ATOM 739 C C . ILE A 1 93 ? -11.692 4.791 16.446 1.00 96.31 93 ILE A C 1
ATOM 741 O O . ILE A 1 93 ? -12.585 4.771 17.293 1.00 96.31 93 ILE A O 1
ATOM 745 N N . CYS A 1 94 ? -10.548 5.443 16.624 1.00 92.50 94 CYS A N 1
ATOM 746 C CA . CYS A 1 94 ? -10.230 6.243 17.797 1.00 92.50 94 CYS A CA 1
ATOM 747 C C . CYS A 1 94 ? -10.686 7.703 17.618 1.00 92.50 94 CYS A C 1
ATOM 749 O O . CYS A 1 94 ? -10.515 8.318 16.559 1.00 92.50 94 CYS A O 1
ATOM 751 N N . GLY A 1 95 ? -11.254 8.272 18.685 1.00 88.06 95 GLY A N 1
ATOM 752 C CA . GLY A 1 95 ? -11.521 9.706 18.795 1.00 88.06 95 GLY A CA 1
ATOM 753 C C . GLY A 1 95 ? -10.269 10.508 19.166 1.00 88.06 95 GLY A C 1
ATOM 754 O O . GLY A 1 95 ? -9.173 9.965 19.295 1.00 88.06 95 GLY A O 1
ATOM 755 N N . PHE A 1 96 ? -10.433 11.813 19.375 1.00 84.88 96 PHE A N 1
ATOM 756 C CA . PHE A 1 96 ? -9.337 12.661 19.841 1.00 84.88 96 PHE A CA 1
ATOM 757 C C . PHE A 1 96 ? -9.070 12.482 21.337 1.00 84.88 96 PHE A C 1
ATOM 759 O O . PHE A 1 96 ? -9.994 12.453 22.150 1.00 84.88 96 PHE A O 1
ATOM 766 N N . VAL A 1 97 ? -7.789 12.469 21.707 1.00 81.06 97 VAL A N 1
ATOM 767 C CA . VAL A 1 97 ? -7.369 12.624 23.102 1.00 81.06 97 VAL A CA 1
ATOM 768 C C . VAL A 1 97 ? -7.349 14.116 23.424 1.00 81.06 97 VAL A C 1
ATOM 770 O O . VAL A 1 97 ? -6.487 14.856 22.953 1.00 81.06 97 VAL A O 1
ATOM 773 N N . LEU A 1 98 ? -8.318 14.578 24.215 1.00 78.56 98 LEU A N 1
ATOM 774 C CA . LEU A 1 98 ? -8.373 15.963 24.680 1.00 78.56 98 LEU A CA 1
ATOM 775 C C . LEU A 1 98 ? -7.688 16.079 26.045 1.00 78.56 98 LEU A C 1
ATOM 777 O O . LEU A 1 98 ? -8.121 15.467 27.021 1.00 78.56 98 LEU A O 1
ATOM 781 N N . ALA A 1 99 ? -6.641 16.901 26.131 1.00 78.62 99 ALA A N 1
ATOM 782 C CA . ALA A 1 99 ? -6.079 17.291 27.419 1.00 78.62 99 ALA A CA 1
ATOM 783 C C . ALA A 1 99 ? -7.085 18.167 28.185 1.00 78.62 99 ALA A C 1
ATOM 785 O O . ALA A 1 99 ? -7.758 19.024 27.602 1.00 78.62 99 ALA A O 1
ATOM 786 N N . LYS A 1 100 ? -7.182 17.966 29.505 1.00 66.94 100 LYS A N 1
ATOM 787 C CA . LYS A 1 100 ? -8.052 18.759 30.381 1.00 66.94 100 LYS A CA 1
ATOM 788 C C . LYS A 1 100 ? -7.652 20.233 30.258 1.00 66.94 100 LYS A C 1
ATOM 790 O O . LYS A 1 100 ? -6.530 20.612 30.582 1.00 66.94 100 LYS A O 1
ATOM 795 N N . LYS A 1 101 ? -8.561 21.061 29.744 1.00 52.81 101 LYS A N 1
ATOM 796 C CA . LYS A 1 101 ? -8.313 22.484 29.507 1.00 52.81 101 LYS A CA 1
ATOM 797 C C . LYS A 1 101 ? -8.326 23.225 30.843 1.00 52.81 101 LYS A C 1
ATOM 799 O O . LYS A 1 101 ? -9.382 23.661 31.295 1.00 52.81 101 LYS A O 1
ATOM 804 N N . GLU A 1 102 ? -7.170 23.391 31.481 1.00 54.31 102 GLU A N 1
ATOM 805 C CA . GLU A 1 102 ? -7.027 24.488 32.438 1.00 54.31 102 GLU A CA 1
ATOM 806 C C . GLU A 1 102 ? -7.182 25.797 31.658 1.00 54.31 102 GLU A C 1
ATOM 808 O O . GLU A 1 102 ? -6.571 25.987 30.603 1.00 54.31 102 GLU A O 1
ATOM 813 N N . LYS A 1 103 ? -8.081 26.673 32.115 1.00 44.22 103 LYS A N 1
ATOM 814 C CA . LYS A 1 103 ? -8.356 27.957 31.464 1.00 44.22 103 LYS A CA 1
ATOM 815 C C . LYS A 1 103 ? -7.078 28.802 31.451 1.00 44.22 103 LYS A C 1
ATOM 817 O O . LYS A 1 103 ? -6.790 29.498 32.418 1.00 44.22 103 LYS A O 1
ATOM 822 N N . LYS A 1 104 ? -6.347 28.790 30.338 1.00 41.28 104 LYS A N 1
ATOM 823 C CA . LYS A 1 104 ? -5.406 29.853 29.985 1.00 41.28 104 LYS A CA 1
ATOM 824 C C . LYS A 1 104 ? -5.874 30.528 28.703 1.00 41.28 104 LYS A C 1
ATOM 826 O O . LYS A 1 104 ? -6.251 29.872 27.731 1.00 41.28 104 LYS A O 1
ATOM 831 N N . SER A 1 105 ? -5.942 31.851 28.791 1.00 38.50 105 SER A N 1
ATOM 832 C CA . SER A 1 105 ? -6.364 32.784 27.753 1.00 38.50 105 SER A CA 1
ATOM 833 C C . SER A 1 105 ? -5.513 32.640 26.489 1.00 38.50 105 SER A C 1
ATOM 835 O O . SER A 1 105 ? -4.379 32.174 26.539 1.00 38.50 105 SER A O 1
ATOM 837 N N . ALA A 1 106 ? -6.111 33.007 25.357 1.00 45.41 106 ALA A N 1
ATOM 838 C CA . ALA A 1 106 ? -5.626 32.765 24.005 1.00 45.41 106 ALA A CA 1
ATOM 839 C C . ALA A 1 106 ? -4.187 33.248 23.725 1.00 45.41 106 ALA A C 1
ATOM 841 O O . ALA A 1 106 ? -3.753 34.282 24.222 1.00 45.41 106 ALA A O 1
ATOM 842 N N . SER A 1 107 ? -3.540 32.525 22.804 1.00 37.78 107 SER A N 1
ATOM 843 C CA . SER A 1 107 ? -2.193 32.724 22.247 1.00 37.78 107 SER A CA 1
ATOM 844 C C . SER A 1 107 ? -1.042 32.110 23.047 1.00 37.78 107 SER A C 1
ATOM 846 O O . SER A 1 107 ? -0.336 3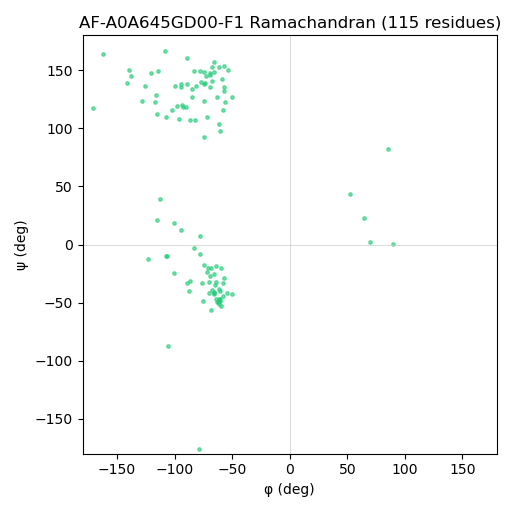2.792 23.777 1.00 37.78 107 SER A O 1
ATOM 848 N N . GLN A 1 108 ? -0.828 30.807 22.837 1.00 40.72 108 GLN A N 1
ATOM 849 C CA . GLN A 1 108 ? 0.491 30.193 22.626 1.00 40.72 108 GLN A CA 1
ATOM 850 C C . GLN A 1 108 ? 0.277 28.729 22.206 1.00 40.72 108 GLN A C 1
ATOM 852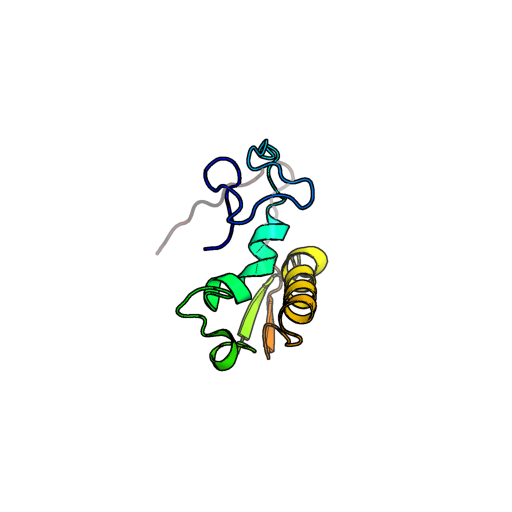 O O . GLN A 1 108 ? -0.319 27.938 22.934 1.00 40.72 108 GLN A O 1
ATOM 857 N N . ARG A 1 109 ? 0.715 28.376 20.988 1.00 46.03 109 ARG A N 1
ATOM 858 C CA . ARG A 1 109 ? 0.815 26.984 20.522 1.00 46.03 109 ARG A CA 1
ATOM 859 C C . ARG A 1 109 ? 1.802 26.270 21.449 1.00 46.03 109 ARG A C 1
ATOM 861 O O . ARG A 1 109 ? 2.999 26.516 21.362 1.00 46.03 109 ARG A O 1
ATOM 868 N N . ALA A 1 110 ? 1.294 25.459 22.371 1.00 36.31 110 ALA A N 1
ATOM 869 C CA . ALA A 1 110 ? 2.113 24.775 23.359 1.00 36.31 110 ALA A CA 1
ATOM 870 C C . ALA A 1 110 ? 2.632 23.445 22.796 1.00 36.31 110 ALA A C 1
ATOM 872 O O . ALA A 1 110 ? 1.885 22.480 22.644 1.00 36.31 110 ALA A O 1
ATOM 873 N N . THR A 1 111 ? 3.928 23.428 22.493 1.00 36.25 111 THR A N 1
ATOM 874 C CA . THR A 1 111 ? 4.774 22.241 22.349 1.00 36.25 111 THR A CA 1
ATOM 875 C C . THR A 1 111 ? 4.594 21.328 23.566 1.00 36.25 111 THR A C 1
ATOM 877 O O . THR A 1 111 ? 4.737 21.781 24.701 1.00 36.25 111 THR A O 1
ATOM 880 N N . GLN A 1 112 ? 4.274 20.049 23.350 1.00 38.19 112 GLN A N 1
ATOM 881 C CA . GLN A 1 112 ? 4.197 19.060 24.427 1.00 38.19 112 GLN A CA 1
ATOM 882 C C . GLN A 1 112 ? 5.609 18.718 24.919 1.00 38.19 112 GLN A C 1
ATOM 884 O O . GLN A 1 112 ? 6.371 18.065 24.210 1.00 38.19 112 GLN A O 1
ATOM 889 N N . SER A 1 113 ? 5.958 19.139 26.136 1.00 38.34 113 SER A N 1
ATOM 890 C CA . SER A 1 113 ? 7.072 18.553 26.879 1.00 38.34 113 SER A CA 1
ATOM 891 C C . SER A 1 113 ? 6.546 17.396 27.731 1.00 38.34 113 SER A C 1
ATOM 893 O O . SER A 1 113 ? 5.687 17.562 28.597 1.00 38.34 113 SER A O 1
ATOM 895 N N . PHE A 1 114 ? 7.048 16.197 27.447 1.00 33.16 114 PHE A N 1
ATOM 896 C CA . PHE A 1 114 ? 6.786 14.997 28.231 1.00 33.16 114 PHE A CA 1
ATOM 897 C C . PHE A 1 114 ? 7.588 15.060 29.536 1.00 33.16 114 PHE A C 1
ATOM 899 O O . PHE A 1 114 ? 8.814 15.158 29.510 1.00 33.16 114 PHE A O 1
ATOM 906 N N . ARG A 1 115 ? 6.904 14.963 30.680 1.00 29.88 115 ARG A N 1
ATOM 907 C CA . ARG A 1 115 ? 7.511 14.553 31.952 1.00 29.88 115 ARG A CA 1
ATOM 908 C C . ARG A 1 115 ? 7.022 13.137 32.247 1.00 29.88 115 ARG A C 1
ATOM 910 O O . ARG A 1 115 ? 5.833 12.943 32.484 1.00 29.88 115 ARG A O 1
ATOM 917 N N . GLN A 1 116 ? 7.930 12.169 32.148 1.00 38.03 116 GLN A N 1
ATOM 918 C CA . GLN A 1 116 ? 7.747 10.832 32.709 1.00 38.03 116 GLN A CA 1
ATOM 919 C C . GLN A 1 116 ? 7.917 10.929 34.232 1.00 38.03 116 GLN A C 1
ATOM 921 O O . GLN A 1 116 ? 8.783 11.676 34.696 1.00 38.03 116 GLN A O 1
ATOM 926 N N . ASN A 1 117 ? 7.055 10.228 34.972 1.00 36.34 117 ASN A N 1
ATOM 927 C CA . ASN A 1 117 ? 7.295 9.881 36.374 1.00 36.34 117 ASN A CA 1
ATOM 928 C C . ASN A 1 117 ? 8.277 8.715 36.447 1.00 36.34 117 ASN A C 1
ATOM 930 O O . ASN A 1 117 ? 8.173 7.838 35.558 1.00 36.34 117 ASN A O 1
#

Nearest PDB structures (foldseek):
  1gax-assembly2_B  TM=8.607E-01  e=2.970E-03  Thermus thermophilus
  8c9f-assembly1_A  TM=7.808E-01  e=2.156E-03  Priestia megaterium
  1jzs-assembly1_A  TM=7.923E-01  e=2.031E-02  Thermus thermophilus
  1ffy-assembly1_A  TM=8.287E-01  e=3.615E-02  Staphylococcus aureus
  6ldk-assembly1_A  TM=7.963E-01  e=4.672E-02  Candida albicans SC5314

Mean predicted aligned error: 9.42 Å

InterPro domains:
  IPR002300 Aminoacyl-tRNA synthetase, class Ia [PF00133] (16-105)
  IPR014729 Rossmann-like alpha/beta/alpha sandwich fold [G3DSA:3.40.50.620] (3-104)

Organism: NCBI:txid1076179

Sequence (117 aa):
MLPVNPIETKPGKICSCGCDEFVPETSVFDTWATSSVTPQINAKWDEENDISDMLLPMSLRTQAHEIIRTWAFYTIVKSLYHTGQIPWKDIMICGFVLAKKEKKSASQRATQSFRQN

pLDDT: mean 85.08, std 19.24, range [29.88, 98.12]

Solvent-accessible surface area (backbone atoms only — not comparable to full-atom values): 7717 Å² total; per-residu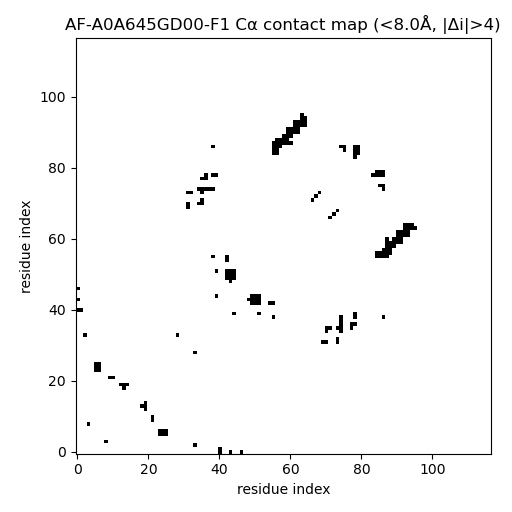e (Å²): 122,84,83,78,53,50,82,83,45,75,78,96,64,67,44,97,87,71,48,79,82,79,85,58,71,84,80,79,78,60,71,58,64,64,58,18,42,48,64,42,59,75,18,34,58,96,46,100,75,47,38,44,86,77,47,53,55,29,69,72,44,81,45,52,62,8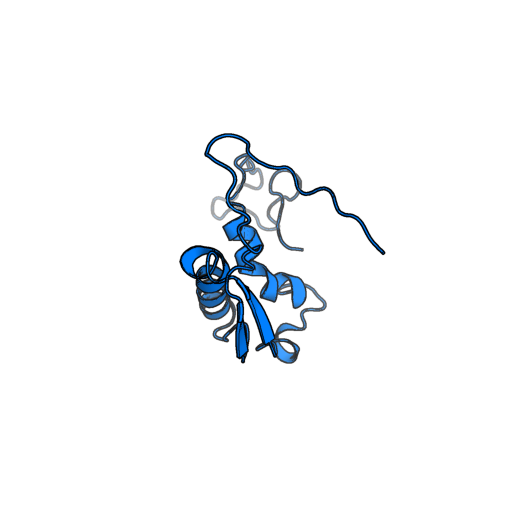7,45,42,86,50,43,53,45,45,21,42,52,48,28,37,73,76,69,72,39,59,54,47,76,40,77,48,74,40,78,84,88,76,77,86,80,73,93,68,80,89,89,73,92,76,78,86,79,87,78,82,132

Foldseek 3Di:
DPPDDQVPDQDPDADPVRHRDDDGDPDDDDPLLRLLCVLCVVQVNPDPRRNNVPCPQPEEDEDEPVCCVGNVVSNQVVCCVPPVGGNYPYYHYDYDDDDDDDDDDDDDPDDDDDDDD

Radius of gyration: 21.11 Å; Cα contacts (8 Å, |Δi|>4): 105; chains: 1; bounding box: 29×49×67 Å

Secondary structure (DSSP, 8-state):
-PSP-TTT---SS--TTS----PPP-PPPPHHHHHTTHHHHHHTTTSTT--HHHHSSEEEEEEEGGGIIIIIHHHHHHHHHHHSS-SEEEEEEE-----------S-----------